Protein AF-A0A431IC46-F1 (afdb_monomer_lite)

Sequence (42 aa):
MARSRSSHRWLKEHFDDEFVRRAQAEGWRSRAVYKLQEINER

Structure (mmCIF, 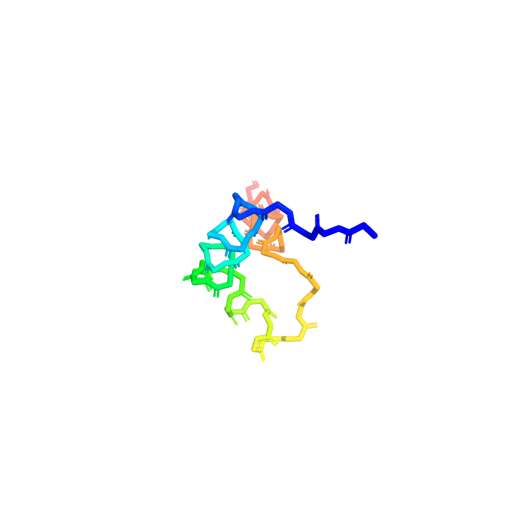N/CA/C/O backbone):
data_AF-A0A431IC46-F1
#
_entry.id   AF-A0A431IC46-F1
#
loop_
_atom_site.group_PDB
_atom_site.id
_atom_site.type_symbol
_atom_site.label_atom_id
_atom_site.label_alt_id
_atom_site.label_comp_id
_atom_site.label_asym_id
_atom_site.label_entity_id
_atom_site.label_seq_id
_atom_site.pdbx_PDB_ins_code
_atom_site.Cartn_x
_atom_site.Cartn_y
_atom_site.Cartn_z
_atom_site.occupancy
_atom_site.B_iso_or_equiv
_atom_site.auth_seq_id
_atom_site.auth_comp_id
_atom_site.auth_asym_id
_atom_site.auth_atom_id
_atom_site.pdbx_PDB_model_num
ATOM 1 N N . MET A 1 1 ? 9.439 10.408 -26.905 1.00 54.88 1 MET A N 1
ATOM 2 C CA . MET A 1 1 ? 10.242 10.433 -25.659 1.00 54.88 1 MET A CA 1
ATOM 3 C C . MET A 1 1 ? 10.539 9.004 -25.235 1.00 54.88 1 MET A C 1
ATOM 5 O O . MET A 1 1 ? 9.613 8.285 -24.882 1.00 54.88 1 MET A O 1
ATOM 9 N N . ALA A 1 2 ? 11.796 8.564 -25.327 1.00 64.94 2 ALA A N 1
ATOM 10 C CA . ALA A 1 2 ? 12.194 7.244 -24.841 1.00 64.94 2 ALA A CA 1
ATOM 11 C C . ALA A 1 2 ? 12.147 7.240 -23.303 1.00 64.94 2 ALA A C 1
ATOM 13 O O . ALA A 1 2 ? 12.774 8.087 -22.669 1.00 64.94 2 ALA A O 1
ATOM 14 N N . ARG A 1 3 ? 11.374 6.327 -22.699 1.00 64.94 3 ARG A N 1
ATOM 15 C CA . ARG A 1 3 ? 11.349 6.151 -21.237 1.00 64.94 3 ARG A CA 1
ATOM 16 C C . ARG A 1 3 ? 12.765 5.810 -20.760 1.00 64.94 3 ARG A C 1
ATOM 18 O O . ARG A 1 3 ? 13.399 4.911 -21.308 1.00 64.94 3 ARG A O 1
ATOM 25 N N . SER A 1 4 ? 13.269 6.530 -19.760 1.00 73.38 4 SER A N 1
ATOM 26 C CA . SER A 1 4 ? 14.596 6.276 -19.198 1.00 73.38 4 SER A CA 1
ATOM 27 C C . SER A 1 4 ? 14.654 4.878 -18.568 1.00 73.38 4 SER A C 1
ATOM 29 O O . SER A 1 4 ? 13.701 4.429 -17.929 1.00 73.38 4 SER A O 1
ATOM 31 N N . ARG A 1 5 ? 15.786 4.173 -18.712 1.00 67.44 5 ARG A N 1
ATOM 32 C CA . ARG A 1 5 ? 15.978 2.825 -18.131 1.00 67.44 5 ARG A CA 1
ATOM 33 C C . ARG A 1 5 ? 15.788 2.808 -16.606 1.00 67.44 5 ARG A C 1
ATOM 35 O O . ARG A 1 5 ? 15.351 1.802 -16.057 1.00 67.44 5 ARG A O 1
ATOM 42 N N . SER A 1 6 ? 16.062 3.928 -15.933 1.00 72.31 6 SER A N 1
ATOM 43 C CA . SER A 1 6 ? 15.851 4.110 -14.492 1.00 72.31 6 SER A CA 1
ATOM 44 C C . SER A 1 6 ? 14.374 4.088 -14.086 1.00 72.31 6 SER A C 1
ATOM 46 O O . SER A 1 6 ? 14.052 3.586 -13.012 1.00 72.31 6 SER A O 1
ATOM 48 N N . SER A 1 7 ? 13.466 4.544 -14.954 1.00 79.56 7 SER A N 1
ATOM 49 C CA . SER A 1 7 ? 12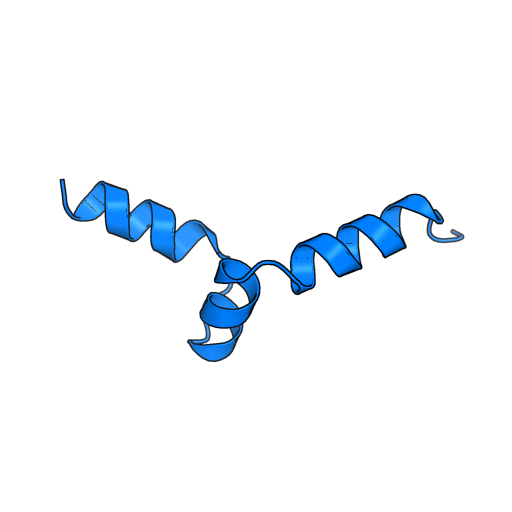.022 4.530 -14.688 1.00 79.56 7 SER A CA 1
ATOM 50 C C . SER A 1 7 ? 11.462 3.107 -14.613 1.00 79.56 7 SER A C 1
ATOM 52 O O . SER A 1 7 ? 10.574 2.840 -13.810 1.00 79.56 7 SER A O 1
ATOM 54 N N . HIS A 1 8 ? 12.008 2.170 -15.396 1.00 85.06 8 HIS A N 1
ATOM 55 C CA . HIS A 1 8 ? 11.508 0.794 -15.427 1.00 85.06 8 HIS A CA 1
ATOM 56 C C . HIS A 1 8 ? 11.847 0.016 -14.149 1.00 85.06 8 HIS A C 1
ATOM 58 O O . HIS A 1 8 ? 11.009 -0.720 -13.635 1.00 85.06 8 HIS A O 1
ATOM 64 N N . ARG A 1 9 ? 13.056 0.217 -13.604 1.00 89.38 9 ARG A N 1
ATOM 65 C CA . ARG A 1 9 ? 13.457 -0.391 -12.327 1.00 89.38 9 ARG A CA 1
ATOM 66 C C . ARG A 1 9 ? 12.605 0.137 -11.176 1.00 89.38 9 ARG A C 1
ATOM 68 O O . ARG A 1 9 ? 12.083 -0.656 -10.406 1.00 89.38 9 ARG A O 1
ATOM 75 N N . TRP A 1 10 ? 12.406 1.455 -11.127 1.00 89.50 10 TRP A N 1
ATOM 76 C CA . TRP A 1 10 ? 11.562 2.086 -10.114 1.00 89.50 10 TRP A CA 1
ATOM 77 C C . TRP A 1 10 ? 10.111 1.597 -10.175 1.00 89.50 10 TRP A C 1
ATOM 79 O O . TRP A 1 10 ? 9.526 1.299 -9.142 1.00 89.50 10 TRP A O 1
ATOM 89 N N . LEU A 1 11 ? 9.537 1.455 -11.376 1.00 89.25 11 LEU A N 1
ATOM 90 C CA . LEU A 1 11 ? 8.185 0.911 -11.528 1.00 89.25 11 LEU A CA 1
ATOM 91 C C . LEU A 1 11 ? 8.094 -0.522 -11.001 1.00 89.25 11 LEU A C 1
ATOM 93 O O . LEU A 1 11 ? 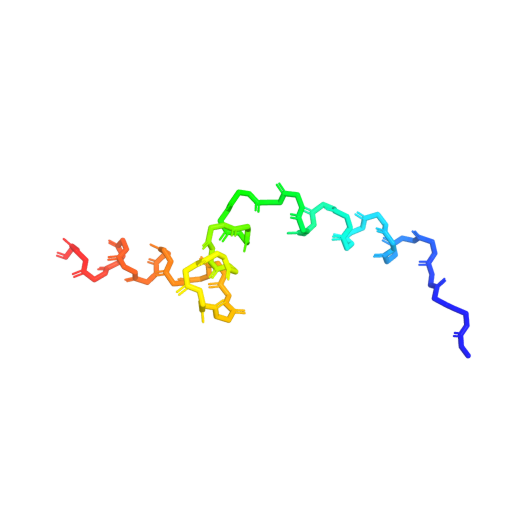7.142 -0.844 -10.301 1.00 89.25 11 LEU A O 1
ATOM 97 N N . LYS A 1 12 ? 9.087 -1.367 -11.296 1.00 90.75 12 LYS A N 1
ATOM 98 C CA . LYS A 1 12 ? 9.124 -2.733 -10.770 1.00 90.75 12 LYS A CA 1
ATOM 99 C C . LYS A 1 12 ? 9.183 -2.741 -9.241 1.00 90.75 12 LYS A C 1
ATOM 101 O O . LYS A 1 12 ? 8.362 -3.400 -8.622 1.00 90.75 12 LYS A O 1
ATOM 106 N N . GLU A 1 13 ? 10.088 -1.967 -8.644 1.00 92.69 13 GLU A N 1
ATOM 107 C CA . GLU A 1 13 ? 10.188 -1.827 -7.182 1.00 92.69 13 GLU A CA 1
ATOM 108 C C . GLU A 1 13 ? 8.883 -1.301 -6.566 1.00 92.69 13 GLU A C 1
ATOM 110 O O . GLU A 1 13 ? 8.449 -1.787 -5.527 1.00 92.69 13 GLU A O 1
ATOM 115 N N . HIS A 1 14 ? 8.220 -0.349 -7.228 1.00 90.25 14 HIS A N 1
ATOM 116 C CA . HIS A 1 14 ? 6.940 0.191 -6.783 1.00 90.25 14 HIS A CA 1
ATOM 117 C C . HIS A 1 14 ? 5.824 -0.861 -6.793 1.00 90.25 14 HIS A C 1
ATOM 119 O O . HIS A 1 14 ? 5.045 -0.921 -5.849 1.00 90.25 14 HIS A O 1
ATOM 125 N N . PHE A 1 15 ? 5.735 -1.686 -7.839 1.00 89.88 15 PHE A N 1
ATOM 126 C CA . PHE A 1 15 ? 4.718 -2.739 -7.929 1.00 89.88 15 PHE A CA 1
ATOM 127 C C . PHE A 1 15 ? 5.047 -3.984 -7.089 1.00 89.88 15 PHE A C 1
ATOM 129 O O . PHE A 1 15 ? 4.130 -4.718 -6.727 1.00 89.88 15 PHE A O 1
ATOM 136 N N . ASP A 1 16 ? 6.320 -4.211 -6.759 1.00 93.94 16 ASP A N 1
ATOM 137 C CA . ASP A 1 16 ? 6.759 -5.282 -5.854 1.00 93.94 16 ASP A CA 1
ATOM 138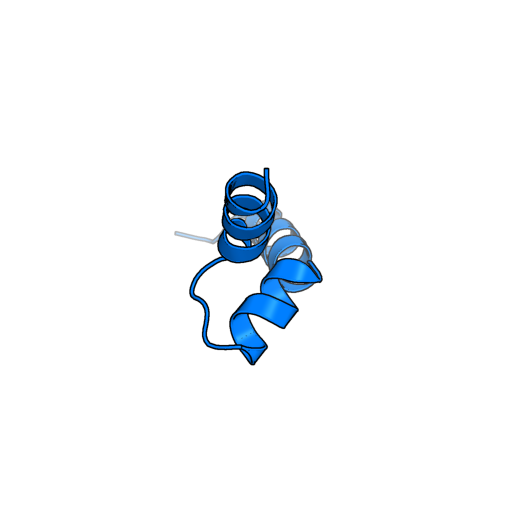 C C . ASP A 1 16 ? 6.506 -4.943 -4.367 1.00 93.94 16 ASP A C 1
ATOM 140 O O . ASP A 1 16 ? 6.550 -5.836 -3.522 1.00 93.94 16 ASP A O 1
ATOM 144 N N . ASP A 1 17 ? 6.206 -3.681 -4.037 1.00 94.56 17 ASP A N 1
ATOM 145 C CA . ASP A 1 17 ? 5.863 -3.238 -2.682 1.00 94.56 17 ASP A CA 1
ATOM 146 C C . ASP A 1 17 ? 4.590 -3.935 -2.167 1.00 94.56 17 ASP A C 1
ATOM 148 O O . ASP A 1 17 ? 3.525 -3.886 -2.789 1.00 94.56 17 ASP A O 1
ATOM 152 N N . GLU A 1 18 ? 4.693 -4.576 -0.999 1.00 94.88 18 GLU A N 1
ATOM 153 C CA . GLU A 1 18 ? 3.599 -5.350 -0.401 1.00 94.88 18 GLU A CA 1
ATOM 154 C C . GLU A 1 18 ? 2.340 -4.503 -0.194 1.00 94.88 18 GLU A C 1
ATOM 156 O O . GLU A 1 18 ? 1.235 -4.944 -0.507 1.00 94.88 18 GLU A O 1
AT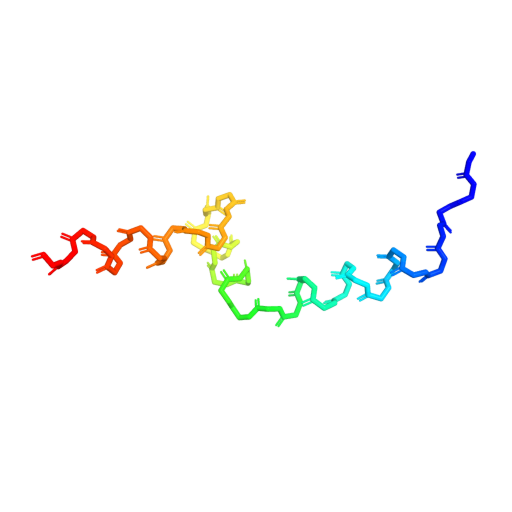OM 161 N N . PHE A 1 19 ? 2.489 -3.270 0.285 1.00 94.50 19 PHE A N 1
ATOM 162 C CA . PHE A 1 19 ? 1.355 -2.395 0.544 1.00 94.50 19 PHE A CA 1
ATOM 163 C C . PHE A 1 19 ? 0.739 -1.875 -0.754 1.00 94.50 19 PHE A C 1
ATOM 165 O O . PHE A 1 19 ? -0.466 -1.654 -0.805 1.00 94.50 19 PHE A O 1
ATOM 172 N N . VAL A 1 20 ? 1.516 -1.707 -1.826 1.00 94.44 20 VAL A N 1
ATOM 173 C CA . VAL A 1 20 ? 0.955 -1.411 -3.156 1.00 94.44 20 VAL A CA 1
ATOM 174 C C . VAL A 1 20 ? 0.137 -2.598 -3.661 1.00 94.44 20 VAL A C 1
ATOM 176 O O . VAL A 1 20 ? -0.987 -2.403 -4.125 1.00 94.44 20 VAL A O 1
ATOM 179 N N . ARG A 1 21 ? 0.642 -3.828 -3.515 1.00 94.56 21 ARG A N 1
ATOM 180 C CA . ARG A 1 21 ? -0.078 -5.048 -3.924 1.00 94.56 21 ARG A CA 1
ATOM 181 C C . ARG A 1 21 ? -1.351 -5.269 -3.117 1.00 94.56 21 ARG A C 1
ATOM 183 O O . ARG A 1 21 ? -2.396 -5.547 -3.701 1.00 94.56 21 ARG A O 1
ATOM 190 N N . ARG A 1 22 ? -1.284 -5.121 -1.793 1.00 95.25 22 ARG A N 1
ATOM 191 C CA . ARG A 1 22 ? -2.454 -5.235 -0.914 1.00 95.25 22 ARG A CA 1
ATOM 192 C C . ARG A 1 22 ? -3.479 -4.142 -1.212 1.00 95.25 22 ARG A C 1
ATOM 194 O O . ARG A 1 22 ? -4.647 -4.460 -1.393 1.00 95.25 22 ARG A O 1
ATOM 201 N N . ALA A 1 23 ? -3.035 -2.894 -1.397 1.00 95.56 23 ALA A N 1
ATOM 202 C CA . ALA A 1 23 ? -3.922 -1.794 -1.767 1.00 95.56 23 ALA A CA 1
ATOM 203 C C . ALA A 1 23 ? -4.656 -2.087 -3.083 1.00 95.56 23 ALA A C 1
ATOM 205 O O . ALA A 1 23 ? -5.868 -1.930 -3.149 1.00 95.56 23 ALA A O 1
ATOM 206 N N . GLN A 1 24 ? -3.955 -2.578 -4.110 1.00 92.88 24 GLN A N 1
ATOM 207 C CA . GLN A 1 24 ? -4.583 -2.962 -5.379 1.00 92.88 24 GLN A CA 1
ATOM 208 C C . GLN A 1 24 ? -5.593 -4.104 -5.216 1.00 92.88 24 GLN A C 1
ATOM 210 O O . GLN A 1 24 ? -6.677 -4.034 -5.791 1.00 92.88 24 GLN A O 1
ATOM 215 N N . ALA A 1 25 ? -5.256 -5.133 -4.433 1.00 94.62 25 ALA A N 1
ATOM 216 C CA . ALA A 1 25 ? -6.143 -6.266 -4.170 1.00 94.62 25 ALA A CA 1
ATOM 217 C C . ALA A 1 25 ? -7.420 -5.850 -3.421 1.00 94.62 25 ALA A C 1
ATOM 219 O O . ALA A 1 25 ? -8.496 -6.375 -3.688 1.00 94.62 25 ALA A O 1
ATOM 220 N N . GLU A 1 26 ? -7.306 -4.878 -2.520 1.00 94.81 26 GLU A N 1
ATOM 221 C CA . GLU A 1 26 ? -8.415 -4.313 -1.748 1.00 94.81 26 GLU A CA 1
ATOM 222 C C . GLU A 1 26 ? -9.185 -3.206 -2.505 1.00 94.81 26 GLU A C 1
ATOM 224 O O . GLU A 1 26 ? -10.172 -2.680 -1.997 1.00 94.81 26 GLU A O 1
ATOM 229 N N . GLY A 1 27 ? -8.770 -2.843 -3.726 1.00 95.12 27 GLY A N 1
ATOM 230 C CA . GLY A 1 27 ? -9.414 -1.795 -4.532 1.00 95.12 27 GLY A CA 1
ATOM 231 C C . GLY A 1 27 ? -9.021 -0.360 -4.153 1.00 95.12 27 GLY A C 1
ATOM 232 O O . GLY A 1 27 ? -9.613 0.608 -4.638 1.00 95.12 27 GLY A O 1
ATOM 233 N N . TRP A 1 28 ? -7.999 -0.196 -3.317 1.00 94.50 28 TRP A N 1
ATOM 234 C CA . TRP A 1 28 ? -7.434 1.093 -2.942 1.00 94.50 28 TRP A CA 1
ATOM 235 C C . TRP A 1 28 ? -6.491 1.645 -4.014 1.00 94.50 28 TRP A C 1
ATOM 237 O O . TRP A 1 28 ? -5.753 0.933 -4.693 1.00 94.50 28 TRP A O 1
ATOM 247 N N . ARG A 1 29 ? -6.471 2.976 -4.138 1.00 90.31 29 ARG A N 1
ATOM 248 C CA . ARG A 1 29 ? -5.677 3.683 -5.161 1.00 90.31 29 ARG A CA 1
ATOM 249 C C . ARG A 1 29 ? -4.197 3.840 -4.804 1.00 90.31 29 ARG A C 1
ATOM 251 O O . ARG A 1 29 ? -3.399 4.162 -5.677 1.00 90.31 29 ARG A O 1
ATOM 258 N N . SER A 1 30 ? -3.836 3.709 -3.529 1.00 92.75 30 SER A N 1
ATOM 259 C CA . SER A 1 30 ? -2.481 3.971 -3.040 1.00 92.75 30 SER A CA 1
ATOM 260 C C . SER A 1 30 ? -2.205 3.211 -1.749 1.00 92.75 30 SER A C 1
ATOM 262 O O . SER A 1 30 ? -3.087 3.088 -0.901 1.00 92.75 30 SER A O 1
ATOM 264 N N . ARG A 1 31 ? -0.944 2.810 -1.549 1.00 95.12 31 ARG A N 1
ATOM 265 C CA . ARG A 1 31 ? -0.458 2.222 -0.292 1.00 95.12 31 ARG A CA 1
ATOM 266 C C . ARG A 1 31 ? -0.573 3.151 0.925 1.00 95.12 31 ARG A C 1
ATOM 268 O O . ARG A 1 31 ? -0.423 2.704 2.055 1.00 95.12 31 ARG A O 1
ATOM 275 N N . ALA A 1 32 ? -0.806 4.450 0.705 1.00 95.88 32 ALA A N 1
ATOM 276 C CA . ALA A 1 32 ? -0.954 5.438 1.773 1.00 95.88 32 ALA A CA 1
ATOM 277 C C . ALA A 1 32 ? -2.141 5.145 2.706 1.00 95.88 32 ALA A C 1
ATOM 279 O O . ALA A 1 32 ? -2.118 5.586 3.851 1.00 95.88 32 ALA A O 1
ATOM 280 N N . VAL A 1 33 ? -3.135 4.374 2.248 1.00 95.12 33 VAL A N 1
ATOM 281 C CA . VAL A 1 33 ? -4.300 3.980 3.056 1.00 95.12 33 VAL A CA 1
ATOM 282 C C . VAL A 1 33 ? -3.873 3.315 4.366 1.00 95.12 33 VAL A C 1
ATOM 284 O O . VAL A 1 33 ? -4.337 3.738 5.418 1.00 95.12 33 VAL A O 1
ATOM 287 N N . TYR A 1 34 ? -2.906 2.394 4.338 1.00 94.25 34 TYR A N 1
ATOM 288 C CA . TYR A 1 34 ? -2.428 1.718 5.552 1.00 94.25 34 TYR A CA 1
AT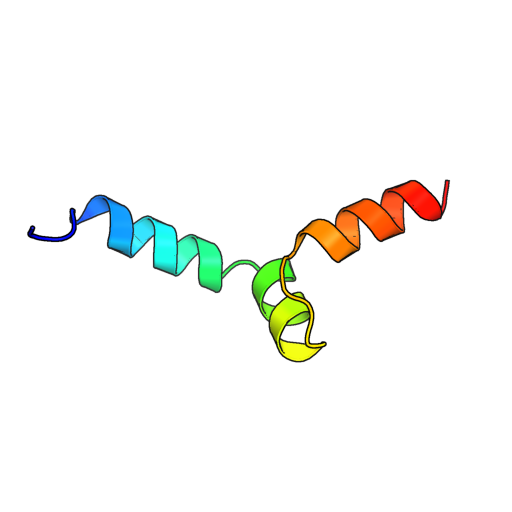OM 289 C C . TYR A 1 34 ? -1.769 2.666 6.553 1.00 94.25 34 TYR A C 1
ATOM 291 O O . TYR A 1 34 ? -1.915 2.505 7.758 1.00 94.25 34 TYR A O 1
ATOM 299 N N . LYS A 1 35 ? -1.064 3.691 6.062 1.00 93.69 35 LYS A N 1
ATOM 300 C CA . LYS A 1 35 ? -0.453 4.702 6.932 1.00 93.69 35 LYS A CA 1
ATOM 301 C C . LYS A 1 35 ? -1.480 5.645 7.533 1.00 93.69 35 LYS A C 1
ATOM 303 O O . LYS A 1 35 ? -1.345 6.024 8.688 1.00 93.69 35 LYS A O 1
ATOM 308 N N . LEU A 1 36 ? -2.510 6.000 6.772 1.00 94.19 36 LEU A N 1
ATOM 309 C CA . LEU A 1 36 ? -3.616 6.801 7.286 1.00 94.19 36 LEU A CA 1
ATOM 310 C C . LEU A 1 36 ? -4.441 6.021 8.314 1.00 94.19 36 LEU A C 1
ATOM 312 O O . LEU A 1 36 ? -4.821 6.599 9.325 1.00 94.19 36 LEU A O 1
ATOM 316 N N . GLN A 1 37 ? -4.661 4.722 8.096 1.00 92.81 37 GLN A N 1
ATOM 317 C CA . GLN A 1 37 ? -5.296 3.838 9.076 1.00 92.81 37 GLN A CA 1
ATOM 318 C C . GLN A 1 37 ? -4.491 3.777 10.381 1.00 92.81 37 GLN A C 1
ATOM 320 O O . GLN A 1 37 ? -5.051 4.045 11.435 1.00 92.81 37 GLN A O 1
ATOM 325 N N . GLU A 1 38 ? -3.176 3.544 10.307 1.00 93.06 38 GLU A N 1
ATOM 326 C CA . GLU A 1 38 ? -2.278 3.524 11.477 1.00 93.06 38 GLU A CA 1
ATOM 327 C C . GLU A 1 38 ? -2.309 4.848 12.266 1.00 93.06 38 GLU A C 1
ATOM 329 O O . GLU A 1 38 ? -2.280 4.848 13.494 1.00 93.06 38 GLU A O 1
ATOM 334 N N . ILE A 1 39 ? -2.390 5.987 11.570 1.00 95.44 39 ILE A N 1
ATOM 335 C CA . ILE A 1 39 ? -2.524 7.308 12.204 1.00 95.44 39 ILE A CA 1
ATOM 336 C C . ILE A 1 39 ? -3.892 7.464 12.876 1.00 95.44 39 ILE A C 1
ATOM 338 O O . ILE A 1 39 ? -3.962 8.033 13.957 1.00 95.44 39 ILE A O 1
ATOM 342 N N . ASN A 1 40 ? -4.962 6.987 12.240 1.00 93.69 40 ASN A N 1
ATOM 343 C CA . ASN A 1 40 ? -6.329 7.117 12.743 1.00 93.69 40 ASN A CA 1
ATOM 344 C C . ASN A 1 40 ? -6.620 6.212 13.953 1.00 93.69 40 ASN A C 1
ATOM 346 O O . ASN A 1 40 ? -7.563 6.467 14.693 1.00 93.69 40 ASN A O 1
ATOM 350 N N . GLU A 1 41 ? -5.844 5.146 14.144 1.00 90.25 41 GLU A N 1
ATOM 351 C CA . GLU A 1 41 ? -5.951 4.244 15.299 1.00 90.25 41 GLU A CA 1
ATOM 352 C C . GLU A 1 41 ? -5.227 4.764 16.560 1.00 90.25 41 GLU A C 1
ATOM 354 O O . GLU A 1 41 ? -5.306 4.125 17.610 1.00 90.25 41 GLU A O 1
ATOM 359 N N . ARG A 1 42 ? -4.539 5.914 16.480 1.00 69.88 42 ARG A N 1
ATOM 360 C CA . ARG A 1 42 ? -3.934 6.618 17.627 1.00 69.88 42 ARG A CA 1
ATOM 361 C C . ARG A 1 42 ? -4.819 7.751 18.125 1.00 69.88 42 ARG A C 1
ATOM 363 O O . ARG A 1 42 ? -4.844 7.931 19.362 1.00 69.88 42 ARG A O 1
#

Foldseek 3Di:
DDDDPVVVVVVVVQCPDPLNVVCVVVVHPDSCVVVVVVVVVD

pLDDT: mean 88.34, std 10.35, range [54.88, 95.88]

Radius of gyration: 13.53 Å; chains: 1; bounding box: 25×17×43 Å

Secondary structure (DSSP, 8-state):
-PPPHHHHHHHHHHHH-HHHHHHHHTT-S-THHHHHHHHHT-